Protein AF-N1W8K6-F1 (afdb_monomer_lite)

Radius of gyration: 18.65 Å; chains: 1; bounding box: 45×37×66 Å

pLDDT: mean 76.37, std 18.05, range [26.34, 94.19]

Secondary structure (DSSP, 8-state):
-----EEEEEEETTEEEEEEEEEEEEEEEEETTEEEEEEEEEEEEEEE--TT-----GGGSPTT-SS---S-HHHHHHHHHHHHHHTT-S-EEE--SSHHHHHHHHTT-EESSHHHHHHHHHHHHH-SS-------EEE----------------

Foldseek 3Di:
DDDDWDWDFDADPNDTAWIWTWDKDWDFDADPNDTDTFIAIETPDIAGFDPPPPDDDPVPDAPPDPHDGPPCLVVVVVVQVVCCVVVVGQWHKYWDQFLVVVVSCVVQWAFPDPVLVVVNVVCVVVDPGDDGDTGITIRGPPPPPPPVPPPPDDD

Sequence (155 aa):
MGQDFQRLALISDKEILLHLRLSIQEYRLEINDYFFKEKYLVVNWLQTRHPKSLSMDKCRLYPGQDVPGLGIFHQISDFIGFLILSLRLNGAVIRPEYFHDAVLFSKKFHFLTPEAQALFIALRRDFKNDLFAKFQLIFIPVKFKIIKTPRMEGR

Structure (mmCIF, N/CA/C/O backbone):
data_AF-N1W8K6-F1
#
_entry.id   AF-N1W8K6-F1
#
loop_
_atom_site.group_PDB
_atom_site.id
_atom_site.type_symbol
_atom_site.label_atom_id
_atom_site.label_alt_id
_atom_site.label_comp_id
_atom_site.label_asym_id
_atom_site.label_entity_id
_atom_site.label_seq_id
_atom_site.pdbx_PDB_ins_code
_atom_site.Cartn_x
_atom_site.Cartn_y
_atom_site.Cartn_z
_atom_site.occupancy
_atom_site.B_iso_or_equiv
_atom_site.auth_seq_id
_atom_site.auth_comp_id
_atom_site.auth_asym_id
_atom_site.auth_atom_id
_atom_site.pdbx_PDB_model_num
ATOM 1 N N . MET A 1 1 ? -17.688 15.314 -3.055 1.00 34.00 1 MET A N 1
ATOM 2 C CA . MET A 1 1 ? -16.694 15.671 -2.020 1.00 34.00 1 MET A CA 1
ATOM 3 C C . MET A 1 1 ? -15.439 14.862 -2.288 1.00 34.00 1 MET A C 1
ATOM 5 O O . MET A 1 1 ? -15.497 13.643 -2.188 1.00 34.00 1 MET A O 1
ATOM 9 N N . GLY A 1 2 ? -14.360 15.496 -2.753 1.00 47.06 2 GLY A N 1
ATOM 10 C CA . GLY A 1 2 ? -13.100 14.788 -2.994 1.00 47.06 2 GLY A CA 1
ATOM 11 C C . GLY A 1 2 ? -12.574 14.240 -1.672 1.00 47.06 2 GLY A C 1
ATOM 12 O O . GLY A 1 2 ? -12.505 14.986 -0.702 1.00 47.06 2 GLY A O 1
ATOM 13 N N . GLN A 1 3 ? -12.277 12.940 -1.602 1.00 57.31 3 GLN A N 1
ATOM 14 C CA . GLN A 1 3 ? -11.581 12.399 -0.435 1.00 57.31 3 GLN A CA 1
ATOM 15 C C . GLN A 1 3 ? -10.225 13.094 -0.333 1.00 57.31 3 GLN A C 1
ATOM 17 O O . GLN A 1 3 ? -9.470 13.100 -1.305 1.00 57.31 3 GLN A O 1
ATOM 22 N N . ASP A 1 4 ? -9.940 13.682 0.823 1.00 79.00 4 ASP A N 1
ATOM 23 C CA . ASP A 1 4 ? -8.653 14.308 1.092 1.00 79.00 4 ASP A CA 1
ATOM 24 C C . ASP A 1 4 ? -7.628 13.194 1.339 1.00 79.00 4 ASP A C 1
ATOM 26 O O . ASP A 1 4 ? -7.736 12.413 2.290 1.00 79.00 4 ASP A O 1
ATOM 30 N N . PHE A 1 5 ? -6.673 13.047 0.426 1.00 83.56 5 PHE A N 1
ATOM 31 C CA . PHE A 1 5 ? -5.596 12.072 0.547 1.00 83.56 5 PHE A CA 1
ATOM 32 C C . PHE A 1 5 ? -4.260 12.734 0.244 1.00 83.56 5 PHE A C 1
ATOM 34 O O . PHE A 1 5 ? -4.114 13.489 -0.719 1.00 83.56 5 PHE A O 1
ATOM 41 N N . GLN A 1 6 ? -3.258 12.393 1.046 1.00 90.88 6 GLN A N 1
ATOM 42 C CA . GLN A 1 6 ? -1.884 12.770 0.775 1.00 90.88 6 GLN A CA 1
ATOM 43 C C . GLN A 1 6 ? -1.332 11.902 -0.353 1.00 90.88 6 GLN A C 1
ATOM 45 O O . GLN A 1 6 ? -1.478 10.675 -0.353 1.00 90.88 6 GLN A O 1
ATOM 50 N N . ARG A 1 7 ? -0.705 12.558 -1.330 1.00 92.62 7 ARG A N 1
ATOM 51 C CA . ARG A 1 7 ? -0.048 11.914 -2.468 1.00 92.62 7 ARG A CA 1
ATOM 52 C C . ARG A 1 7 ? 1.455 11.942 -2.242 1.00 92.62 7 ARG A C 1
ATOM 54 O O . ARG A 1 7 ? 2.031 13.014 -2.096 1.00 92.62 7 ARG A O 1
ATOM 61 N N . LEU A 1 8 ? 2.076 10.770 -2.260 1.00 91.88 8 LEU A N 1
ATOM 62 C CA . LEU A 1 8 ? 3.524 10.617 -2.299 1.00 91.88 8 LEU A CA 1
ATOM 63 C C . LEU A 1 8 ? 3.888 10.031 -3.663 1.00 91.88 8 LEU A C 1
ATOM 65 O O . LEU A 1 8 ? 3.415 8.950 -4.021 1.00 91.88 8 LEU A O 1
ATOM 69 N N . ALA A 1 9 ? 4.715 10.745 -4.420 1.00 93.56 9 ALA A N 1
ATOM 70 C CA . ALA A 1 9 ? 5.229 10.273 -5.695 1.00 93.56 9 ALA A CA 1
ATOM 71 C C . ALA A 1 9 ? 6.756 10.350 -5.706 1.00 93.56 9 ALA A C 1
ATOM 73 O O . ALA A 1 9 ? 7.324 11.389 -5.375 1.00 93.56 9 ALA A O 1
ATOM 74 N N . LEU A 1 10 ? 7.412 9.259 -6.100 1.00 94.00 10 LEU A N 1
ATOM 75 C CA . LEU A 1 10 ? 8.832 9.271 -6.450 1.00 94.00 10 LEU A CA 1
ATOM 76 C C . LEU A 1 10 ? 8.936 9.309 -7.966 1.00 94.00 10 LEU A C 1
ATOM 78 O O . LEU A 1 10 ? 8.388 8.437 -8.642 1.00 94.00 10 LEU A O 1
ATOM 82 N N . ILE A 1 11 ? 9.620 10.325 -8.482 1.00 94.19 11 ILE A N 1
ATOM 83 C CA . ILE A 1 11 ? 9.746 10.594 -9.913 1.00 94.19 11 ILE A CA 1
ATOM 84 C C . ILE A 1 11 ? 11.231 10.563 -10.275 1.00 94.19 11 ILE A C 1
ATOM 86 O O . ILE A 1 11 ? 12.055 11.139 -9.569 1.00 94.19 11 ILE A O 1
ATOM 90 N N . SER A 1 12 ? 11.569 9.897 -11.374 1.00 92.00 12 SER A N 1
ATOM 91 C CA . SER A 1 12 ? 12.919 9.853 -11.941 1.00 92.00 12 SER A CA 1
ATOM 92 C C . SER A 1 12 ? 12.810 9.941 -13.456 1.00 92.00 12 SER A C 1
ATOM 94 O O . SER A 1 12 ? 11.976 9.262 -14.043 1.00 92.00 12 SER A O 1
ATOM 96 N N . ASP A 1 13 ? 13.606 10.804 -14.090 1.00 90.06 13 ASP A N 1
ATOM 97 C CA . ASP A 1 13 ? 13.605 11.005 -15.548 1.00 90.06 13 ASP A CA 1
ATOM 98 C C . ASP A 1 13 ? 12.209 11.255 -16.150 1.00 90.06 13 ASP A C 1
ATOM 100 O O . ASP A 1 13 ? 11.887 10.768 -17.227 1.00 90.06 13 ASP A O 1
ATOM 104 N N . LYS A 1 14 ? 11.374 12.034 -15.443 1.00 89.38 14 LYS A N 1
ATOM 105 C CA . LYS A 1 14 ? 9.960 12.330 -15.775 1.00 89.38 14 LYS A CA 1
ATOM 106 C C . LYS A 1 14 ? 9.002 11.135 -15.699 1.00 89.38 14 LYS A C 1
ATOM 108 O O . LYS A 1 14 ? 7.814 11.303 -15.953 1.00 89.38 14 LYS A O 1
ATOM 113 N N . GLU A 1 15 ? 9.479 9.976 -15.270 1.00 91.25 15 GLU A N 1
ATOM 114 C CA . GLU A 1 15 ? 8.660 8.800 -15.018 1.00 91.25 15 GLU A CA 1
ATOM 115 C C . GLU A 1 15 ? 8.327 8.664 -13.533 1.00 91.25 15 GLU A C 1
ATOM 117 O O . GLU A 1 15 ? 9.157 8.906 -12.653 1.00 91.25 15 GLU A O 1
ATOM 122 N N . ILE A 1 16 ? 7.106 8.224 -13.238 1.00 92.62 16 ILE A N 1
ATOM 123 C CA . ILE A 1 16 ? 6.703 7.890 -11.871 1.00 92.62 16 ILE A CA 1
ATOM 124 C C . ILE A 1 16 ? 7.219 6.488 -11.554 1.00 92.62 16 ILE A C 1
ATOM 126 O O . ILE A 1 16 ? 6.896 5.539 -12.262 1.00 92.62 16 ILE A O 1
ATOM 130 N N . LEU A 1 17 ? 7.980 6.354 -10.469 1.00 93.75 17 LEU A N 1
ATOM 131 C CA . LEU A 1 17 ? 8.521 5.089 -9.965 1.00 93.75 17 LEU A CA 1
ATOM 132 C C . LEU A 1 17 ? 7.671 4.502 -8.833 1.00 93.75 17 LEU A C 1
ATOM 134 O O . LEU A 1 17 ? 7.457 3.293 -8.759 1.00 93.75 17 LEU A O 1
ATOM 138 N N . LEU A 1 18 ? 7.166 5.365 -7.954 1.00 93.62 18 LEU A N 1
ATOM 139 C CA . LEU A 1 18 ? 6.264 5.016 -6.859 1.00 93.62 18 LEU A CA 1
ATOM 140 C C . LEU A 1 18 ? 5.150 6.051 -6.818 1.00 93.62 18 LEU A C 1
ATOM 142 O O . LEU A 1 18 ? 5.431 7.246 -6.814 1.00 93.62 18 LEU A O 1
ATOM 146 N N . HIS A 1 19 ? 3.908 5.594 -6.732 1.00 93.31 19 HIS A N 1
ATOM 147 C CA . HIS A 1 19 ? 2.749 6.433 -6.472 1.00 93.31 19 HIS A CA 1
ATOM 148 C C . HIS A 1 19 ? 1.954 5.830 -5.323 1.00 93.31 19 HIS A C 1
ATOM 150 O O . HIS A 1 19 ? 1.444 4.713 -5.418 1.00 93.31 19 HIS A O 1
ATOM 156 N N . LEU A 1 20 ? 1.843 6.584 -4.238 1.00 92.38 20 LEU A N 1
ATOM 157 C CA . LEU A 1 20 ? 1.125 6.189 -3.042 1.00 92.38 20 LEU A CA 1
ATOM 158 C C . LEU A 1 20 ? 0.092 7.263 -2.696 1.00 92.38 20 LEU A C 1
ATOM 160 O O . LEU A 1 20 ? 0.404 8.454 -2.666 1.00 92.38 20 LEU A O 1
ATOM 164 N N . ARG A 1 21 ? -1.145 6.839 -2.426 1.00 93.19 21 ARG A N 1
ATOM 165 C CA . ARG A 1 21 ? -2.207 7.712 -1.911 1.00 93.19 21 ARG A CA 1
ATOM 166 C C . ARG A 1 21 ? -2.643 7.219 -0.547 1.00 93.19 21 ARG A C 1
ATOM 168 O O . ARG A 1 21 ? -3.185 6.119 -0.430 1.00 93.19 21 ARG A O 1
ATOM 175 N N . LEU A 1 22 ? -2.428 8.047 0.466 1.00 92.81 22 LEU A N 1
ATOM 176 C CA . LEU A 1 22 ? -2.711 7.731 1.860 1.00 92.81 22 LEU A CA 1
ATOM 177 C C . LEU A 1 22 ? -3.744 8.696 2.429 1.00 92.81 22 LEU A C 1
ATOM 179 O O . LEU A 1 22 ? -3.722 9.887 2.142 1.00 92.81 22 LEU A O 1
ATOM 183 N N . SER A 1 23 ? -4.619 8.197 3.287 1.00 93.12 23 SER A N 1
ATOM 184 C CA . SER A 1 23 ? -5.486 9.037 4.117 1.00 93.12 23 SER A CA 1
ATOM 185 C C . SER A 1 23 ? -5.617 8.417 5.495 1.00 93.12 23 SER A C 1
ATOM 187 O O . SER A 1 23 ? -5.580 7.197 5.606 1.00 93.12 23 SER A O 1
ATOM 189 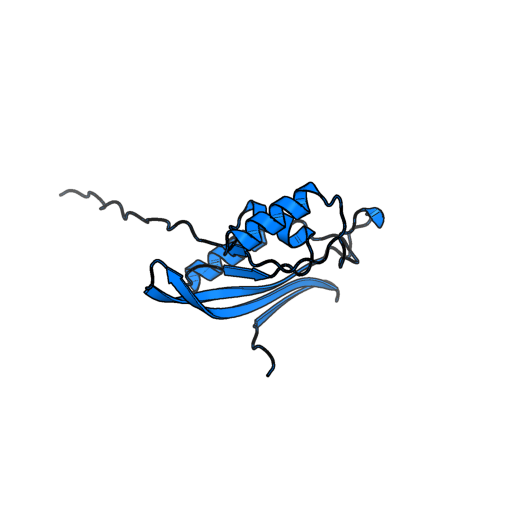N N . ILE A 1 24 ? -5.837 9.214 6.532 1.00 93.06 24 ILE A N 1
ATOM 190 C CA . ILE A 1 24 ? -6.238 8.686 7.840 1.00 93.06 24 ILE A CA 1
ATOM 191 C C . ILE A 1 24 ? -7.764 8.710 7.889 1.00 93.06 24 ILE A C 1
ATOM 193 O O . ILE A 1 24 ? -8.367 9.743 7.607 1.00 93.06 24 ILE A O 1
ATOM 197 N N . GLN A 1 25 ? -8.389 7.580 8.215 1.00 89.75 25 GLN A N 1
ATOM 198 C CA . GLN A 1 25 ? -9.846 7.485 8.354 1.00 89.75 25 GLN A CA 1
ATOM 199 C C . GLN A 1 25 ? -10.201 6.858 9.701 1.00 89.75 25 GLN A C 1
ATOM 201 O O . GLN A 1 25 ? -9.494 5.978 10.192 1.00 89.75 25 GLN A O 1
ATOM 206 N N . GLU A 1 26 ? -11.294 7.329 10.296 1.00 88.69 26 GLU A N 1
ATOM 207 C CA . GLU A 1 26 ? -11.883 6.729 11.492 1.00 88.69 26 GLU A CA 1
ATOM 208 C C . GLU A 1 26 ? -12.862 5.632 11.069 1.00 88.69 26 GLU A C 1
ATOM 210 O O . GLU A 1 26 ? -13.741 5.862 10.237 1.00 88.69 26 GLU A O 1
ATOM 215 N N . TYR A 1 27 ? -12.708 4.447 11.648 1.00 83.00 27 TYR A N 1
ATOM 216 C CA . TYR A 1 27 ? -13.620 3.326 11.478 1.00 83.00 27 TYR A CA 1
ATOM 217 C C . TYR A 1 27 ? -14.355 3.078 12.785 1.00 83.00 27 TYR A C 1
ATOM 219 O O . TYR A 1 27 ? -13.768 3.144 13.866 1.00 83.00 27 TYR A O 1
ATOM 227 N N . ARG A 1 28 ? -15.648 2.779 12.669 1.00 81.69 28 ARG A N 1
ATOM 228 C CA . ARG A 1 28 ? -16.441 2.245 13.772 1.00 81.69 28 ARG A CA 1
ATOM 229 C C . ARG A 1 28 ? -16.416 0.733 13.657 1.00 81.69 28 ARG A C 1
ATOM 231 O O . ARG A 1 28 ? -16.920 0.196 12.675 1.00 81.69 28 ARG A O 1
ATOM 238 N N . LEU A 1 29 ? -15.782 0.085 14.621 1.00 76.00 29 LEU A N 1
ATOM 239 C CA . LEU A 1 29 ? -15.719 -1.364 14.718 1.00 76.00 29 LEU A CA 1
ATOM 240 C C . LEU A 1 29 ? -16.686 -1.827 15.793 1.00 76.00 29 LEU A C 1
ATOM 242 O O . LEU A 1 29 ? -16.732 -1.239 16.872 1.00 76.00 29 LEU A O 1
ATOM 246 N N . GLU A 1 30 ? -17.435 -2.873 15.482 1.00 73.62 30 GLU A N 1
ATOM 247 C CA . GLU A 1 30 ? -18.357 -3.521 16.402 1.00 73.62 30 GLU A CA 1
ATOM 248 C C . GLU A 1 30 ? -17.761 -4.858 16.837 1.00 73.62 30 GLU A C 1
ATOM 250 O O . GLU A 1 30 ? -17.422 -5.698 16.001 1.00 73.62 30 GLU A O 1
ATOM 255 N N . ILE A 1 31 ? -17.566 -5.031 18.143 1.00 70.94 31 ILE A N 1
ATOM 256 C CA . ILE A 1 31 ? -17.057 -6.269 18.740 1.00 70.94 31 ILE A CA 1
ATOM 257 C C . ILE A 1 31 ? -17.896 -6.555 19.985 1.00 70.94 31 ILE A C 1
ATOM 259 O O . ILE A 1 31 ? -17.850 -5.773 20.933 1.00 70.94 31 ILE A O 1
ATOM 263 N N . ASN A 1 32 ? -18.618 -7.681 20.005 1.00 76.25 32 ASN A N 1
ATOM 264 C CA . ASN A 1 32 ? -19.477 -8.104 21.124 1.00 76.25 32 ASN A CA 1
ATOM 265 C C . ASN A 1 32 ? -20.453 -7.000 21.587 1.00 76.25 32 ASN A C 1
ATOM 267 O O . ASN A 1 32 ? -20.482 -6.674 22.770 1.00 76.25 32 ASN A O 1
ATOM 271 N N . ASP A 1 33 ? -21.176 -6.375 20.651 1.00 79.56 33 ASP A N 1
ATOM 272 C CA . ASP A 1 33 ? -22.113 -5.260 20.892 1.00 79.56 33 ASP A CA 1
ATOM 273 C C . ASP A 1 33 ? -21.471 -3.942 21.394 1.00 79.56 33 ASP A C 1
ATOM 275 O O . ASP A 1 33 ? -22.168 -2.971 21.697 1.00 79.56 33 ASP A O 1
ATOM 279 N N . TYR A 1 34 ? 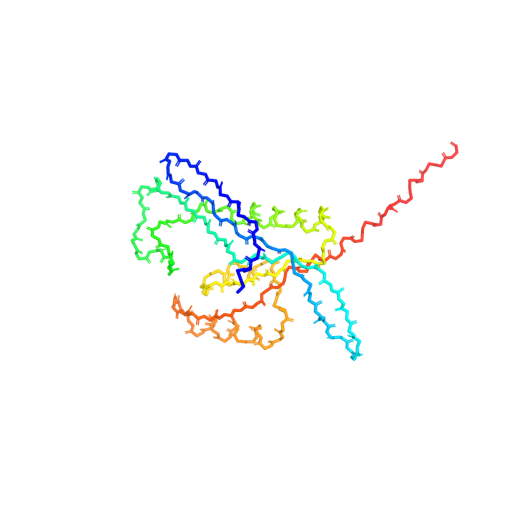-20.134 -3.858 21.444 1.00 70.62 34 TYR A N 1
ATOM 280 C CA . TYR A 1 34 ? -19.400 -2.626 21.748 1.00 70.62 34 TYR A CA 1
ATOM 281 C C . TYR A 1 34 ? -18.886 -1.942 20.480 1.00 70.62 34 TYR A C 1
ATOM 283 O O . TYR A 1 34 ? -18.269 -2.574 19.621 1.00 70.62 34 TYR A O 1
ATOM 291 N N . PHE A 1 35 ? -19.057 -0.618 20.415 1.00 74.75 35 PHE A N 1
ATOM 292 C CA . PHE A 1 35 ? -18.550 0.215 19.326 1.00 74.75 35 PHE A CA 1
ATOM 293 C C . PHE A 1 35 ? -17.249 0.919 19.706 1.00 74.75 35 PHE A C 1
ATOM 295 O O . PHE A 1 35 ? -17.211 1.737 20.626 1.00 74.75 35 PHE A O 1
ATOM 302 N N . PHE A 1 36 ? -16.202 0.675 18.923 1.00 77.69 36 PHE A N 1
ATOM 303 C CA . PHE A 1 36 ? -14.913 1.345 19.045 1.00 77.69 36 PHE A CA 1
ATOM 304 C C . PHE A 1 36 ? -14.684 2.249 17.842 1.00 77.69 36 PHE A C 1
ATOM 306 O O . PHE A 1 36 ? -14.880 1.843 16.696 1.00 77.69 36 PHE A O 1
ATOM 313 N N . LYS A 1 37 ? -14.270 3.489 18.102 1.00 84.19 37 LYS A N 1
ATOM 314 C CA . LYS A 1 37 ? -13.795 4.407 17.067 1.00 84.19 37 LYS A CA 1
ATOM 315 C C . LYS A 1 37 ? -12.286 4.326 17.017 1.00 84.19 37 LYS A C 1
ATOM 317 O O . LYS A 1 37 ? -11.627 4.708 17.977 1.00 84.19 37 LYS A O 1
ATOM 322 N N . GLU A 1 38 ? -11.764 3.860 15.898 1.00 84.88 38 GLU A N 1
ATOM 323 C CA . GLU A 1 38 ? -10.336 3.627 15.738 1.00 84.88 38 GLU A CA 1
ATOM 324 C C . GLU A 1 38 ? -9.835 4.272 14.451 1.00 84.88 38 GLU A C 1
ATOM 326 O O . GLU A 1 38 ? -10.521 4.279 13.424 1.00 84.88 38 GLU A O 1
ATOM 331 N N . LYS A 1 39 ? -8.632 4.848 14.497 1.00 89.69 39 LYS A N 1
ATOM 332 C CA . LYS A 1 39 ? -8.029 5.514 13.339 1.00 89.69 39 LYS A CA 1
ATOM 333 C C . LYS A 1 39 ? -7.100 4.561 12.606 1.00 89.69 39 LYS A C 1
ATOM 335 O O . LYS A 1 39 ? -6.209 3.956 13.201 1.00 89.69 39 LYS A O 1
ATOM 340 N N . TYR A 1 40 ? -7.273 4.498 11.293 1.00 89.00 40 TYR A N 1
ATOM 341 C CA . TYR A 1 40 ? -6.501 3.638 10.408 1.00 89.00 40 TYR A CA 1
ATOM 342 C C . TYR A 1 40 ? -5.830 4.441 9.302 1.00 89.00 40 TYR A C 1
ATOM 344 O O . TYR A 1 40 ? -6.401 5.395 8.765 1.00 89.00 40 TYR A O 1
ATOM 352 N N . LEU A 1 41 ? -4.631 4.004 8.919 1.00 91.56 41 LEU A N 1
ATOM 353 C CA . LEU A 1 41 ? -3.978 4.462 7.700 1.00 91.56 41 LEU A CA 1
ATOM 354 C C . LEU A 1 41 ? -4.620 3.765 6.500 1.00 91.56 41 LEU A C 1
ATOM 356 O O . LEU A 1 41 ? -4.441 2.572 6.294 1.00 91.56 41 LEU A O 1
ATOM 360 N N . VAL A 1 42 ? -5.364 4.488 5.681 1.00 89.50 42 VAL A N 1
ATOM 361 C CA . VAL A 1 42 ? -5.975 3.934 4.474 1.00 89.50 42 VAL A CA 1
ATOM 362 C C . VAL A 1 42 ? -5.035 4.120 3.292 1.00 89.50 42 VAL A C 1
ATOM 364 O O . VAL A 1 42 ? -4.748 5.249 2.888 1.00 89.50 42 VAL A O 1
ATOM 367 N N . VAL A 1 43 ? -4.585 3.004 2.723 1.00 89.31 43 VAL A N 1
ATOM 368 C CA . VAL A 1 43 ? -3.861 2.956 1.452 1.00 89.31 43 VAL A CA 1
ATOM 369 C C . VAL A 1 43 ? -4.900 2.911 0.338 1.00 89.31 43 VAL A C 1
ATOM 371 O O . VAL A 1 43 ? -5.479 1.866 0.042 1.00 89.31 43 VAL A O 1
ATOM 374 N N . ASN A 1 44 ? -5.168 4.076 -0.248 1.00 87.62 44 ASN A N 1
ATOM 375 C CA . ASN A 1 44 ? -6.142 4.232 -1.330 1.00 87.62 44 ASN A CA 1
ATOM 376 C C . ASN A 1 44 ? -5.555 3.868 -2.695 1.00 87.62 44 ASN A C 1
ATOM 378 O O . ASN A 1 44 ? -6.298 3.593 -3.631 1.00 87.62 44 ASN A O 1
ATOM 382 N N . TRP A 1 45 ? -4.231 3.937 -2.824 1.00 88.69 45 TRP A N 1
ATOM 383 C CA . TRP A 1 45 ? -3.507 3.574 -4.034 1.00 88.69 45 TRP A CA 1
ATOM 384 C C . TRP A 1 45 ? -2.067 3.241 -3.691 1.00 88.69 45 TRP A C 1
ATOM 386 O O . TRP A 1 45 ? -1.433 4.001 -2.956 1.00 88.69 45 TRP A O 1
ATOM 396 N N . LEU A 1 46 ? -1.552 2.159 -4.262 1.00 89.44 46 LEU A N 1
ATOM 397 C CA . LEU A 1 46 ? -0.135 1.832 -4.274 1.00 89.44 46 LEU A CA 1
ATOM 398 C C . LEU A 1 46 ? 0.219 1.328 -5.667 1.00 89.44 46 LEU A C 1
ATOM 400 O O . LEU A 1 46 ? -0.313 0.319 -6.109 1.00 89.44 46 LEU A O 1
ATOM 404 N N . GLN A 1 47 ? 1.162 1.990 -6.322 1.00 90.38 47 GLN A N 1
ATOM 405 C CA . GLN A 1 47 ? 1.705 1.538 -7.593 1.00 90.38 47 GLN A CA 1
ATOM 406 C C . GLN A 1 47 ? 3.216 1.713 -7.583 1.00 90.38 47 GLN A C 1
ATOM 408 O O . GLN A 1 47 ? 3.723 2.773 -7.217 1.00 90.38 47 GLN A O 1
ATOM 413 N N . THR A 1 48 ? 3.929 0.678 -8.016 1.00 92.19 48 THR A N 1
ATOM 414 C CA . THR A 1 48 ? 5.361 0.761 -8.311 1.00 92.19 48 THR A CA 1
ATOM 415 C C . THR A 1 48 ? 5.568 0.471 -9.783 1.00 92.19 48 THR A C 1
ATOM 417 O O . THR A 1 48 ? 4.860 -0.361 -10.348 1.00 92.19 48 THR A O 1
ATOM 420 N N . ARG A 1 49 ? 6.512 1.171 -10.401 1.00 91.81 49 ARG A N 1
ATOM 421 C CA . ARG A 1 49 ? 6.787 1.106 -11.834 1.00 91.81 49 ARG A CA 1
ATOM 422 C C . ARG A 1 49 ? 8.291 1.068 -12.043 1.00 91.81 49 ARG A C 1
ATOM 424 O O . ARG A 1 49 ? 9.019 1.856 -11.442 1.00 91.81 49 ARG A O 1
ATOM 431 N N . HIS A 1 50 ? 8.750 0.189 -12.924 1.00 91.25 50 HIS A N 1
ATOM 432 C CA . HIS A 1 50 ? 10.137 0.090 -13.357 1.00 91.25 50 HIS A CA 1
ATOM 433 C C . HIS A 1 50 ? 10.244 0.329 -14.876 1.00 91.25 50 HIS A C 1
ATOM 435 O O . HIS A 1 50 ? 10.398 -0.621 -15.644 1.00 91.25 50 HIS A O 1
ATOM 441 N N . PRO A 1 51 ? 10.180 1.598 -15.332 1.00 87.75 51 PRO A N 1
ATOM 442 C CA . PRO A 1 51 ? 10.076 1.938 -16.757 1.00 87.75 51 PRO A CA 1
ATOM 443 C C . PRO A 1 51 ? 11.286 1.516 -17.594 1.00 87.75 51 PRO A C 1
ATOM 445 O O . PRO A 1 51 ? 11.159 1.248 -18.780 1.00 87.75 51 PRO A O 1
ATOM 448 N N . LYS A 1 52 ? 12.471 1.447 -16.974 1.00 84.88 52 LYS A N 1
ATOM 449 C CA . LYS A 1 52 ? 13.729 1.071 -17.637 1.00 84.88 52 LYS A CA 1
ATOM 450 C C . LYS A 1 52 ? 13.955 -0.442 -17.715 1.00 84.88 52 LYS A C 1
ATOM 452 O O . LYS A 1 52 ? 15.019 -0.867 -18.156 1.00 84.88 52 LYS A O 1
ATOM 457 N N . SER A 1 53 ? 13.012 -1.262 -17.249 1.00 81.00 53 SER A N 1
ATOM 458 C CA . SER A 1 53 ? 13.153 -2.715 -17.326 1.00 81.00 53 SER A CA 1
ATOM 459 C C . SER A 1 53 ? 13.158 -3.155 -18.794 1.00 81.00 53 SER A C 1
ATOM 461 O O . SER A 1 53 ? 12.160 -3.018 -19.494 1.00 81.00 53 SER A O 1
ATOM 463 N N . LEU A 1 54 ? 14.303 -3.652 -19.269 1.00 64.12 54 LEU A N 1
ATOM 464 C CA . LEU A 1 54 ? 14.578 -3.884 -20.695 1.00 64.12 54 LEU A CA 1
ATOM 465 C C . LEU A 1 54 ? 13.901 -5.120 -21.299 1.00 64.12 54 LEU A C 1
ATOM 467 O O . LEU A 1 54 ? 14.039 -5.369 -22.492 1.00 64.12 54 LEU A O 1
ATOM 471 N N . SER A 1 55 ? 13.207 -5.932 -20.513 1.00 58.78 55 SER A N 1
ATOM 472 C CA . SER A 1 55 ? 12.668 -7.191 -21.014 1.00 58.78 55 SER A CA 1
ATOM 473 C C . SER A 1 55 ? 11.660 -7.747 -20.028 1.00 58.78 55 SER A C 1
ATOM 475 O O . SER A 1 55 ? 12.007 -8.409 -19.050 1.00 58.78 55 SER A O 1
ATOM 477 N N . MET A 1 56 ? 10.386 -7.487 -20.290 1.00 58.97 56 MET A N 1
ATOM 478 C CA . MET A 1 56 ? 9.356 -8.391 -19.822 1.00 58.97 56 MET A CA 1
ATOM 479 C C . MET A 1 56 ? 8.378 -8.628 -20.956 1.00 58.97 56 MET A C 1
ATOM 481 O O . MET A 1 56 ? 7.865 -7.694 -21.568 1.00 58.97 56 MET A O 1
ATOM 485 N N . ASP A 1 57 ? 8.161 -9.906 -21.239 1.00 65.12 57 ASP A N 1
ATOM 486 C CA . ASP A 1 57 ? 7.088 -10.361 -22.103 1.00 65.12 57 ASP A CA 1
ATOM 487 C C . ASP A 1 57 ? 5.781 -9.739 -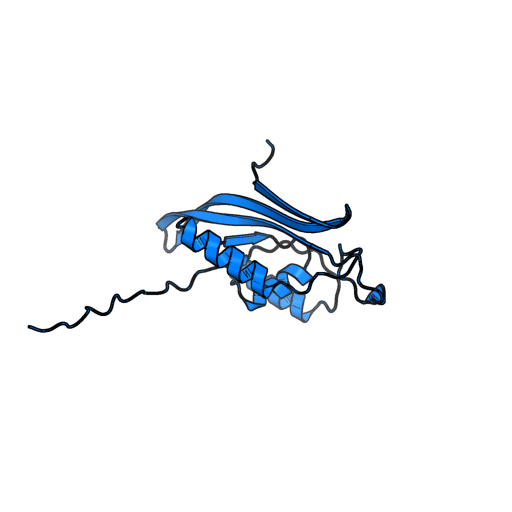21.594 1.00 65.12 57 ASP A C 1
ATOM 489 O O . ASP A 1 57 ? 5.486 -9.851 -20.398 1.00 65.12 57 ASP A O 1
ATOM 493 N N . LYS A 1 58 ? 5.006 -9.060 -22.451 1.00 64.56 58 LYS A N 1
ATOM 494 C CA . LYS A 1 58 ? 3.768 -8.369 -22.026 1.00 64.56 58 LYS A CA 1
ATOM 495 C C . LYS A 1 58 ? 2.807 -9.316 -21.298 1.00 64.56 58 LYS A C 1
ATOM 497 O O . LYS A 1 58 ? 2.085 -8.889 -20.405 1.00 64.56 58 LYS A O 1
ATOM 502 N N . CYS A 1 59 ? 2.879 -10.609 -21.610 1.00 63.28 59 CYS A N 1
ATOM 503 C CA . CYS A 1 59 ? 2.152 -11.694 -20.954 1.00 63.28 59 CYS A CA 1
ATOM 504 C C . CYS A 1 59 ? 2.469 -11.882 -19.454 1.00 63.28 59 CYS A C 1
ATOM 506 O O . CYS A 1 59 ? 1.788 -12.659 -18.792 1.00 63.28 59 CYS A O 1
ATOM 508 N N . ARG A 1 60 ? 3.503 -11.226 -18.908 1.00 73.38 60 ARG A N 1
ATOM 509 C CA . ARG A 1 60 ? 3.876 -11.284 -17.481 1.00 73.38 60 ARG A CA 1
ATOM 510 C C . ARG A 1 60 ? 3.421 -10.067 -16.671 1.00 73.38 60 ARG A C 1
ATOM 512 O O . ARG A 1 60 ? 3.677 -10.028 -15.469 1.00 73.38 60 ARG A O 1
ATOM 519 N N . LEU A 1 61 ? 2.809 -9.069 -17.308 1.00 79.88 61 LEU A N 1
ATOM 520 C CA . LEU A 1 61 ? 2.257 -7.909 -16.612 1.00 79.88 61 LEU A CA 1
ATOM 521 C C . LEU A 1 61 ? 0.921 -8.280 -15.977 1.00 79.88 61 LEU A C 1
ATOM 523 O O . LEU A 1 61 ? 0.086 -8.930 -16.605 1.00 79.88 61 LEU A O 1
ATOM 527 N N . TYR A 1 62 ? 0.716 -7.859 -14.732 1.00 80.25 62 TYR A N 1
ATOM 528 C CA . TYR A 1 62 ? -0.593 -7.995 -14.111 1.00 80.25 62 TYR A CA 1
ATOM 529 C C . TYR A 1 62 ? -1.571 -6.957 -14.684 1.00 80.25 62 TYR A C 1
ATOM 531 O O . TYR A 1 62 ? -1.137 -5.899 -15.153 1.00 80.25 62 TYR A O 1
ATOM 539 N N . PRO A 1 63 ? -2.891 -7.212 -14.624 1.00 78.12 63 PRO A N 1
ATOM 540 C CA . PRO A 1 63 ? -3.894 -6.225 -15.014 1.00 78.12 63 PRO A CA 1
ATOM 541 C C . PRO A 1 63 ? -3.627 -4.857 -14.370 1.00 78.12 63 PRO A C 1
ATOM 543 O O . PRO A 1 63 ? -3.340 -4.781 -13.179 1.00 78.12 63 PRO A O 1
ATOM 546 N N . GLY A 1 64 ? -3.683 -3.782 -15.160 1.00 79.06 64 GLY A N 1
ATOM 547 C CA . GLY A 1 64 ? -3.378 -2.420 -14.697 1.00 79.06 64 GLY A CA 1
ATOM 548 C C . GLY A 1 64 ? -1.895 -2.023 -14.731 1.00 79.06 64 GLY A C 1
ATOM 549 O O . GLY A 1 64 ? -1.575 -0.868 -14.446 1.00 79.06 64 GLY A O 1
ATOM 550 N N . GLN A 1 65 ? -0.989 -2.933 -15.105 1.00 84.81 65 GLN A N 1
ATOM 551 C CA . GLN A 1 65 ? 0.427 -2.633 -15.318 1.00 84.81 65 GLN A CA 1
ATOM 552 C C . GLN A 1 65 ? 0.741 -2.459 -16.808 1.00 84.81 65 GLN A C 1
ATOM 554 O O . GLN A 1 65 ? 0.495 -3.341 -17.624 1.00 84.81 65 GLN A O 1
ATOM 559 N N . ASP A 1 66 ? 1.339 -1.327 -17.156 1.00 86.44 66 ASP A N 1
ATOM 560 C CA . ASP A 1 66 ? 1.977 -1.052 -18.449 1.00 86.44 66 ASP A CA 1
ATOM 561 C C . ASP A 1 66 ? 3.482 -1.376 -18.432 1.00 86.44 66 ASP A C 1
ATOM 563 O O . ASP A 1 66 ? 4.071 -1.671 -19.470 1.00 86.44 66 ASP A O 1
ATOM 567 N N . VAL A 1 67 ? 4.092 -1.355 -17.243 1.00 88.94 67 VAL A N 1
ATOM 568 C CA . VAL A 1 67 ? 5.485 -1.730 -16.969 1.00 88.94 67 VAL A CA 1
ATOM 569 C C . VAL A 1 67 ? 5.562 -2.582 -15.697 1.00 88.94 67 VAL A C 1
ATOM 571 O O . VAL A 1 67 ? 4.691 -2.464 -14.829 1.00 88.94 67 VAL A O 1
ATOM 574 N N . PRO A 1 68 ? 6.593 -3.431 -15.535 1.00 89.06 68 PRO A N 1
ATOM 575 C CA . PRO A 1 68 ? 6.770 -4.201 -14.309 1.00 89.06 68 PRO A CA 1
ATOM 576 C C . PRO A 1 68 ? 6.905 -3.309 -13.072 1.00 89.06 68 PRO A C 1
ATOM 578 O O . PRO A 1 68 ? 7.384 -2.176 -13.142 1.00 89.06 68 PRO A O 1
ATOM 581 N N . GLY A 1 69 ? 6.526 -3.848 -11.914 1.00 89.50 69 GLY A N 1
ATOM 582 C CA . GLY A 1 69 ? 6.773 -3.202 -10.626 1.00 89.50 69 GLY A CA 1
ATOM 583 C C . GLY A 1 69 ? 8.248 -3.242 -10.217 1.00 89.50 69 GLY A C 1
ATOM 584 O O . GLY A 1 69 ? 9.019 -4.073 -10.687 1.00 89.50 69 GLY A O 1
ATOM 585 N N . LEU A 1 70 ? 8.639 -2.380 -9.276 1.00 90.81 70 LEU A N 1
ATOM 586 C CA . LEU A 1 70 ? 10.023 -2.292 -8.775 1.00 90.81 70 LEU A CA 1
ATOM 587 C C . LEU A 1 70 ? 10.445 -3.471 -7.881 1.00 90.81 70 LEU A C 1
ATOM 589 O O . LEU A 1 70 ? 11.594 -3.539 -7.461 1.00 90.81 70 LEU A O 1
ATOM 593 N N . GLY A 1 71 ? 9.521 -4.362 -7.513 1.00 88.88 71 GLY A N 1
ATOM 594 C CA . GLY A 1 71 ? 9.805 -5.470 -6.592 1.00 88.88 71 GLY A CA 1
ATOM 595 C C . GLY A 1 71 ? 10.005 -5.053 -5.127 1.00 88.88 71 GLY A C 1
ATOM 596 O O . GLY A 1 71 ? 10.355 -5.884 -4.298 1.00 88.88 71 GLY A O 1
ATOM 597 N N . ILE A 1 72 ? 9.733 -3.793 -4.775 1.00 90.81 72 ILE A N 1
ATOM 598 C CA . ILE A 1 72 ? 10.006 -3.215 -3.445 1.00 90.81 72 ILE A CA 1
ATOM 599 C C . ILE A 1 72 ? 8.864 -3.383 -2.426 1.00 90.81 72 ILE A C 1
ATOM 601 O O . ILE A 1 72 ? 8.699 -2.577 -1.510 1.00 90.81 72 ILE A O 1
ATOM 605 N N . PHE A 1 73 ? 8.017 -4.405 -2.583 1.00 87.44 73 PHE A N 1
ATOM 606 C CA . PHE A 1 73 ? 6.836 -4.571 -1.726 1.00 87.44 73 PHE A CA 1
ATOM 607 C C . PHE A 1 73 ? 7.195 -4.684 -0.238 1.00 87.44 73 PHE A C 1
ATOM 609 O O . PHE A 1 73 ? 6.479 -4.157 0.612 1.00 87.44 73 PHE A O 1
ATOM 616 N N . HIS A 1 74 ? 8.310 -5.346 0.085 1.00 87.62 74 HIS A N 1
ATOM 617 C CA . HIS A 1 74 ? 8.749 -5.498 1.470 1.00 87.62 74 HIS A CA 1
ATOM 618 C C . HIS A 1 74 ? 9.031 -4.134 2.112 1.00 87.62 74 HIS A C 1
ATOM 620 O O . HIS A 1 74 ? 8.469 -3.836 3.160 1.00 87.62 74 HIS A O 1
ATOM 626 N N . GLN A 1 75 ? 9.792 -3.281 1.422 1.00 90.81 75 GLN A N 1
ATOM 627 C CA . GLN A 1 75 ? 10.143 -1.933 1.867 1.00 90.81 75 GLN A CA 1
ATOM 628 C C . GLN A 1 75 ? 8.900 -1.052 2.020 1.00 90.81 75 GLN A C 1
ATOM 630 O O . GLN A 1 75 ? 8.777 -0.317 2.996 1.00 90.81 75 GLN A O 1
ATOM 635 N N . ILE A 1 76 ? 7.947 -1.151 1.087 1.00 89.75 76 ILE A N 1
ATOM 636 C CA . ILE A 1 76 ? 6.680 -0.415 1.180 1.00 89.75 76 ILE A CA 1
ATOM 637 C C . ILE A 1 76 ? 5.849 -0.887 2.376 1.00 89.75 76 ILE A C 1
ATOM 639 O O . ILE A 1 76 ? 5.294 -0.063 3.101 1.00 89.75 76 ILE A O 1
ATOM 643 N N . SER A 1 77 ? 5.769 -2.197 2.609 1.00 86.00 77 SER A N 1
ATOM 644 C CA . SER A 1 77 ? 5.061 -2.749 3.764 1.00 86.00 77 SER A CA 1
ATOM 645 C C . SER A 1 77 ? 5.678 -2.282 5.082 1.00 86.00 77 SER A C 1
ATOM 647 O O . SER A 1 77 ? 4.936 -1.975 6.014 1.00 86.00 77 SER A O 1
ATOM 649 N N . ASP A 1 78 ? 7.005 -2.219 5.167 1.00 89.06 78 ASP A N 1
ATOM 650 C CA . ASP A 1 78 ? 7.700 -1.776 6.375 1.00 89.06 78 ASP A CA 1
ATOM 651 C C . ASP A 1 78 ? 7.530 -0.266 6.582 1.00 89.06 78 ASP A C 1
ATOM 653 O O . ASP A 1 78 ? 7.284 0.179 7.701 1.00 89.06 78 ASP A O 1
ATOM 657 N N . PHE A 1 79 ? 7.551 0.521 5.501 1.00 90.12 79 PHE A N 1
ATOM 658 C CA . PHE A 1 79 ? 7.236 1.950 5.533 1.00 90.12 79 PHE A CA 1
ATOM 659 C C . PHE A 1 79 ? 5.806 2.218 6.024 1.00 90.12 79 PHE A C 1
ATOM 661 O O . PHE A 1 79 ? 5.596 3.073 6.882 1.00 90.12 79 PHE A O 1
ATOM 668 N N . ILE A 1 80 ? 4.820 1.458 5.539 1.00 89.62 80 ILE A N 1
ATOM 669 C CA . ILE A 1 80 ? 3.437 1.523 6.035 1.00 89.62 80 ILE A CA 1
ATOM 670 C C . ILE A 1 80 ? 3.395 1.178 7.529 1.00 89.62 80 ILE A C 1
ATOM 672 O O . ILE A 1 80 ? 2.774 1.905 8.302 1.00 89.62 80 ILE A O 1
ATOM 676 N N . GLY A 1 81 ? 4.085 0.113 7.949 1.00 87.94 81 GLY A N 1
ATOM 677 C CA . GLY A 1 81 ? 4.210 -0.267 9.358 1.00 87.94 81 GLY A CA 1
ATOM 678 C C . GLY A 1 81 ? 4.797 0.853 10.220 1.00 87.94 81 GLY A C 1
ATOM 679 O O . GLY A 1 81 ? 4.248 1.177 11.273 1.00 87.94 81 GLY A O 1
ATOM 680 N N . PHE A 1 82 ? 5.860 1.500 9.740 1.00 91.25 82 PHE A N 1
ATOM 681 C CA . PHE A 1 82 ? 6.464 2.657 10.391 1.00 91.25 82 PHE A CA 1
ATOM 682 C C . PHE A 1 82 ? 5.465 3.810 10.534 1.00 91.25 82 PHE A C 1
ATOM 684 O O . PHE A 1 82 ? 5.287 4.313 11.639 1.00 91.25 82 PHE A O 1
ATOM 691 N N . LEU A 1 83 ? 4.742 4.175 9.469 1.00 91.75 83 LEU A N 1
ATOM 692 C CA . LEU A 1 83 ? 3.733 5.239 9.524 1.00 91.75 83 LEU A CA 1
ATOM 693 C C . LEU A 1 83 ? 2.627 4.949 10.543 1.00 91.75 83 LEU A C 1
ATOM 695 O O . LEU A 1 83 ? 2.239 5.850 11.284 1.00 91.75 83 LEU A O 1
ATOM 699 N N . ILE A 1 84 ? 2.135 3.708 10.609 1.00 90.25 84 ILE A N 1
ATOM 700 C CA . ILE A 1 84 ? 1.127 3.296 11.598 1.00 90.25 84 ILE A CA 1
ATOM 701 C C . ILE A 1 84 ? 1.640 3.564 13.018 1.00 90.25 84 ILE A C 1
ATOM 703 O O . ILE A 1 84 ? 0.932 4.171 13.823 1.00 90.25 84 ILE A O 1
ATOM 707 N N . LEU A 1 85 ? 2.878 3.157 13.316 1.00 89.88 85 LEU A N 1
ATOM 708 C CA . LEU A 1 85 ? 3.488 3.342 14.634 1.00 89.88 85 LEU A CA 1
ATOM 709 C C . LEU A 1 85 ? 3.744 4.821 14.946 1.00 89.88 85 LEU A C 1
ATOM 711 O O . LEU A 1 85 ? 3.361 5.301 16.014 1.00 89.88 85 LEU A O 1
ATOM 715 N N . SER A 1 86 ? 4.349 5.559 14.013 1.00 93.44 86 SER A N 1
ATOM 716 C CA . SER A 1 86 ? 4.686 6.977 14.181 1.00 93.44 86 SER A CA 1
ATOM 717 C C . SER A 1 86 ? 3.451 7.849 14.393 1.00 93.44 86 SER A C 1
ATOM 719 O O . SER A 1 86 ? 3.488 8.789 15.184 1.00 93.44 86 SER A O 1
ATOM 721 N N . LEU A 1 87 ? 2.347 7.521 13.721 1.00 91.69 87 LEU A N 1
ATOM 722 C CA . LEU A 1 87 ? 1.086 8.259 13.798 1.00 91.69 87 LEU A CA 1
ATOM 723 C C . LEU A 1 87 ? 0.137 7.723 14.883 1.00 91.69 87 LEU A C 1
ATOM 725 O O . LEU A 1 87 ? -0.967 8.246 15.025 1.00 91.69 87 LEU A O 1
ATOM 729 N N . ARG A 1 88 ? 0.559 6.708 15.655 1.00 90.88 88 ARG A N 1
ATOM 730 C CA . ARG A 1 88 ? -0.243 6.040 16.698 1.00 90.88 88 ARG A CA 1
ATOM 731 C C . ARG A 1 88 ? -1.602 5.551 16.179 1.00 90.88 88 ARG A C 1
ATOM 733 O O . ARG A 1 88 ? -2.628 5.752 16.822 1.00 90.88 88 ARG A O 1
ATOM 740 N N . LEU A 1 89 ? -1.599 4.941 14.998 1.00 89.25 89 LEU A N 1
ATOM 741 C CA . LEU A 1 89 ? -2.787 4.371 14.364 1.00 89.25 89 LEU A CA 1
ATOM 742 C C . LEU A 1 89 ? -2.945 2.901 14.764 1.00 89.25 89 LEU A C 1
ATOM 744 O O . LEU A 1 89 ? -1.968 2.212 15.057 1.00 89.25 89 LEU A O 1
ATOM 748 N N . ASN A 1 90 ? -4.174 2.396 14.725 1.00 86.06 90 ASN A N 1
ATOM 749 C CA . ASN A 1 90 ? -4.486 1.020 15.128 1.00 86.06 90 ASN A CA 1
ATOM 750 C C . ASN A 1 90 ? -4.163 -0.005 14.038 1.00 86.06 90 ASN A C 1
ATOM 752 O O . ASN A 1 90 ? -4.227 -1.210 14.272 1.00 86.06 90 ASN A O 1
ATOM 756 N N . GLY A 1 91 ? -3.814 0.471 12.845 1.00 86.50 91 GLY A N 1
ATOM 757 C CA . GLY A 1 91 ? -3.453 -0.354 11.710 1.00 86.50 91 GLY A CA 1
ATOM 758 C C . GLY A 1 91 ? -3.514 0.413 10.399 1.00 86.50 91 GLY A C 1
ATOM 759 O O . GLY A 1 91 ? -3.677 1.637 10.370 1.00 86.50 91 GLY A O 1
ATOM 760 N N . ALA A 1 92 ? -3.437 -0.336 9.304 1.00 87.00 92 ALA A N 1
ATOM 761 C CA . ALA A 1 92 ? -3.725 0.171 7.969 1.00 87.00 92 ALA A CA 1
ATOM 762 C C . ALA A 1 92 ? -4.869 -0.603 7.328 1.00 87.00 92 ALA A C 1
ATOM 764 O O . ALA A 1 92 ? -4.991 -1.796 7.563 1.00 87.00 92 ALA A O 1
ATOM 765 N N . VAL A 1 93 ? -5.663 0.060 6.494 1.00 87.00 93 VAL A N 1
ATOM 766 C CA . VAL A 1 93 ? -6.667 -0.561 5.627 1.00 87.00 93 VAL A CA 1
ATOM 767 C C . VAL A 1 93 ? -6.183 -0.418 4.190 1.00 87.00 93 VAL A C 1
ATOM 769 O O . VAL A 1 93 ? -5.910 0.693 3.737 1.00 87.00 93 VAL A O 1
ATOM 772 N N . ILE A 1 94 ? -6.095 -1.518 3.455 1.00 84.75 94 ILE A N 1
ATOM 773 C CA . ILE A 1 94 ? -5.749 -1.518 2.033 1.00 84.75 94 ILE A CA 1
ATOM 774 C C . ILE A 1 94 ? -6.958 -1.967 1.231 1.00 84.75 94 ILE A C 1
ATOM 776 O O . ILE A 1 94 ? -7.598 -2.975 1.544 1.00 84.75 94 ILE A O 1
ATOM 780 N N . ARG A 1 95 ? -7.251 -1.204 0.177 1.00 78.50 95 ARG A N 1
ATOM 781 C CA . ARG A 1 95 ? -8.284 -1.521 -0.807 1.00 78.50 95 ARG A CA 1
ATOM 782 C C . ARG A 1 95 ? -7.591 -1.862 -2.127 1.00 78.50 95 ARG A C 1
ATOM 784 O O . ARG A 1 95 ? -7.303 -0.937 -2.883 1.00 78.50 95 ARG A O 1
ATOM 791 N N . PRO A 1 96 ? -7.261 -3.142 -2.380 1.00 73.81 96 PRO A N 1
ATOM 792 C CA . PRO A 1 96 ? -6.715 -3.546 -3.668 1.00 73.81 96 PRO A CA 1
ATOM 793 C C . PRO A 1 96 ? -7.708 -3.212 -4.785 1.00 73.81 96 PRO A C 1
ATOM 795 O O . PRO A 1 96 ? -8.908 -3.464 -4.649 1.00 73.81 96 PRO A O 1
ATOM 798 N N . GLU A 1 97 ? -7.204 -2.634 -5.873 1.00 75.38 97 GLU A N 1
ATOM 799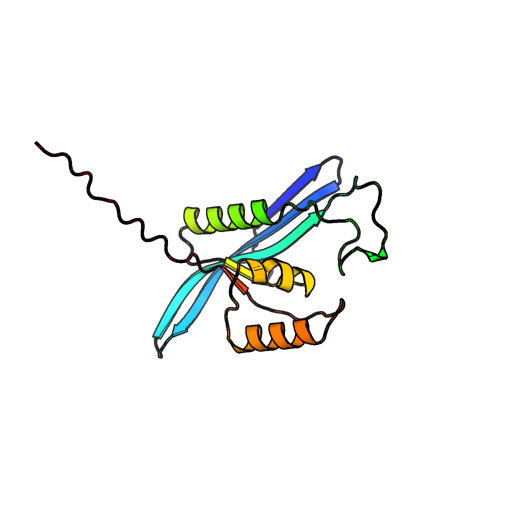 C CA . GLU A 1 97 ? -7.993 -2.410 -7.089 1.00 75.38 97 GLU A CA 1
ATOM 800 C C . GLU A 1 97 ? -8.025 -3.677 -7.949 1.00 75.38 97 GLU A C 1
ATOM 802 O O . GLU A 1 97 ? -9.061 -4.015 -8.522 1.00 75.38 97 GLU A O 1
ATOM 807 N N . TYR A 1 98 ? -6.919 -4.425 -7.955 1.00 78.25 98 TYR A N 1
ATOM 808 C CA . TYR A 1 98 ? -6.778 -5.668 -8.699 1.00 78.25 98 TYR A CA 1
ATOM 809 C C . TYR A 1 98 ? -6.561 -6.869 -7.772 1.00 78.25 98 TYR A C 1
ATOM 811 O O . TYR A 1 98 ? -6.004 -6.759 -6.677 1.00 78.25 98 TYR A O 1
ATOM 819 N N . PHE A 1 99 ? -6.948 -8.066 -8.224 1.00 77.88 99 PHE A N 1
ATOM 820 C CA . PHE A 1 99 ? -6.794 -9.287 -7.425 1.00 77.88 99 PHE A CA 1
ATOM 821 C C . PHE A 1 99 ? -5.329 -9.623 -7.094 1.00 77.88 99 PHE A C 1
ATOM 823 O O . PHE A 1 99 ? -5.038 -10.097 -5.995 1.00 77.88 99 PHE A O 1
ATOM 830 N N . HIS A 1 100 ? -4.387 -9.335 -7.998 1.00 79.56 100 HIS A N 1
ATOM 831 C CA . HIS A 1 100 ? -2.961 -9.574 -7.752 1.00 79.56 100 HIS A CA 1
ATOM 832 C C . HIS A 1 100 ? -2.422 -8.735 -6.578 1.00 79.56 100 HIS A C 1
ATOM 834 O O . HIS A 1 100 ? -1.596 -9.229 -5.806 1.00 79.56 100 HIS A O 1
ATOM 840 N N . ASP A 1 101 ? -2.950 -7.522 -6.372 1.00 81.06 101 ASP A N 1
ATOM 841 C CA . ASP A 1 101 ? -2.657 -6.716 -5.185 1.00 81.06 101 ASP A CA 1
A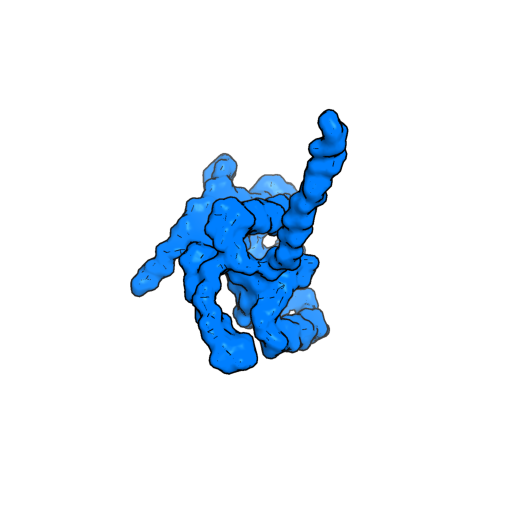TOM 842 C C . ASP A 1 101 ? -3.183 -7.412 -3.929 1.00 81.06 101 ASP A C 1
ATOM 844 O O . ASP A 1 101 ? -2.454 -7.564 -2.950 1.00 81.06 101 ASP A O 1
ATOM 848 N N . ALA A 1 102 ? -4.427 -7.904 -3.958 1.00 81.50 102 ALA A N 1
ATOM 849 C CA . ALA A 1 102 ? -5.012 -8.635 -2.833 1.00 81.50 102 ALA A CA 1
ATOM 850 C C . ALA A 1 102 ? -4.163 -9.862 -2.456 1.00 81.50 102 ALA A C 1
ATOM 852 O O . ALA A 1 102 ? -3.907 -10.100 -1.276 1.00 81.50 102 ALA A O 1
ATOM 853 N N . VAL A 1 103 ? -3.655 -10.601 -3.450 1.00 83.06 103 VAL A N 1
ATOM 854 C CA . VAL A 1 103 ? -2.734 -11.727 -3.240 1.00 83.06 103 VAL A CA 1
ATOM 855 C C . VAL A 1 103 ? -1.428 -11.258 -2.605 1.00 83.06 103 VAL A C 1
ATOM 857 O O . VAL A 1 103 ? -0.974 -11.869 -1.635 1.00 83.06 103 VAL A O 1
ATOM 860 N N . LEU A 1 104 ? -0.834 -10.173 -3.104 1.00 82.69 104 LEU A N 1
ATOM 861 C CA . LEU A 1 104 ? 0.413 -9.619 -2.578 1.00 82.69 104 LEU A CA 1
ATOM 862 C C . LEU A 1 104 ? 0.267 -9.191 -1.110 1.00 82.69 104 LEU A C 1
ATOM 864 O O . LEU A 1 104 ? 1.077 -9.587 -0.270 1.00 82.69 104 LEU A O 1
ATOM 868 N N . PHE A 1 105 ? -0.800 -8.458 -0.789 1.00 83.25 105 PHE A N 1
ATOM 869 C CA . PHE A 1 105 ? -1.089 -7.999 0.566 1.00 83.25 105 PHE A CA 1
ATOM 870 C C . PHE A 1 105 ? -1.527 -9.133 1.502 1.00 83.25 105 PHE A C 1
ATOM 872 O O . PHE A 1 105 ? -1.133 -9.135 2.663 1.00 83.25 105 PHE A O 1
ATOM 879 N N . SER A 1 106 ? -2.221 -10.171 1.030 1.00 82.38 106 SER A N 1
ATOM 880 C CA . SER A 1 106 ? -2.616 -11.307 1.887 1.00 82.38 106 SER A CA 1
ATOM 881 C C . SER A 1 106 ? -1.438 -12.036 2.556 1.00 82.38 106 SER A C 1
ATOM 883 O O . SER A 1 106 ? -1.627 -12.746 3.538 1.00 82.38 106 SER A O 1
ATOM 885 N N . LYS A 1 107 ? -0.204 -11.849 2.061 1.00 83.00 107 LYS A N 1
ATOM 886 C CA . LYS A 1 107 ? 1.012 -12.450 2.635 1.00 83.00 107 LYS A CA 1
ATOM 887 C C . LYS A 1 107 ? 1.426 -11.843 3.976 1.00 83.00 107 LYS A C 1
ATOM 889 O O . LYS A 1 107 ? 2.136 -12.493 4.734 1.00 83.00 107 LYS A O 1
ATOM 894 N N . LYS A 1 108 ? 1.055 -10.586 4.237 1.00 77.69 108 LYS A N 1
ATOM 895 C CA . LYS A 1 108 ? 1.448 -9.836 5.445 1.00 77.69 108 LYS A CA 1
ATOM 896 C C . LYS A 1 108 ? 0.249 -9.242 6.204 1.00 77.69 108 LYS A C 1
ATOM 898 O O . LYS A 1 108 ? 0.436 -8.692 7.284 1.00 77.69 108 LYS A O 1
ATOM 903 N N . PHE A 1 109 ? -0.958 -9.313 5.643 1.00 79.12 109 PHE A N 1
ATOM 904 C CA . PHE A 1 109 ? -2.141 -8.597 6.121 1.00 79.12 109 PHE A CA 1
ATOM 905 C C . PHE A 1 109 ? -3.312 -9.567 6.297 1.00 79.12 109 PHE A C 1
ATOM 907 O O . PHE A 1 109 ? -3.424 -10.555 5.571 1.00 79.12 109 PHE A O 1
ATOM 914 N N . HIS A 1 110 ? -4.197 -9.262 7.244 1.00 80.69 110 HIS A N 1
ATOM 915 C CA . HIS A 1 110 ? -5.400 -10.050 7.504 1.00 80.69 110 HIS A CA 1
ATOM 916 C C . HIS A 1 110 ? -6.602 -9.404 6.816 1.00 80.69 110 HIS A C 1
ATOM 918 O O . HIS A 1 110 ? -6.606 -8.205 6.549 1.00 80.69 110 HIS A O 1
ATOM 924 N N . PHE A 1 111 ? -7.637 -10.179 6.517 1.00 77.00 111 PHE A N 1
ATOM 925 C CA . PHE A 1 111 ? -8.900 -9.613 6.048 1.00 77.00 111 PHE A CA 1
ATOM 926 C C . PHE A 1 111 ? -9.671 -9.030 7.230 1.00 77.00 111 PHE A C 1
ATOM 928 O O . PHE A 1 111 ? -9.608 -9.569 8.332 1.00 77.00 111 PHE A O 1
ATOM 935 N N . LEU A 1 112 ? -10.386 -7.925 7.001 1.00 73.50 112 LEU A N 1
ATOM 936 C CA . LEU A 1 112 ? -11.197 -7.306 8.052 1.00 73.50 112 LEU A CA 1
ATOM 937 C C . LEU A 1 112 ? -12.372 -8.201 8.460 1.00 73.50 112 LEU A C 1
ATOM 939 O O . LEU A 1 112 ? -12.692 -8.274 9.642 1.00 73.50 112 LEU A O 1
ATOM 943 N N . THR A 1 113 ? -13.014 -8.856 7.489 1.00 73.75 113 THR A N 1
ATOM 944 C CA . THR A 1 113 ? -14.189 -9.693 7.740 1.00 73.75 113 THR A CA 1
ATOM 945 C C . THR A 1 113 ? -13.977 -11.127 7.242 1.00 73.75 113 THR A C 1
ATOM 947 O O . THR A 1 113 ? -13.277 -11.331 6.236 1.00 73.75 113 THR A O 1
ATOM 950 N N . PRO A 1 114 ? -14.580 -12.128 7.910 1.00 77.38 114 PRO A N 1
ATOM 951 C CA . PRO A 1 114 ? -14.536 -13.520 7.468 1.00 77.38 114 PRO A CA 1
ATOM 952 C C . PRO A 1 114 ? -15.084 -13.717 6.050 1.00 77.38 114 PRO A C 1
ATOM 954 O O . PRO A 1 114 ? -14.553 -14.522 5.290 1.00 77.38 114 PRO A O 1
ATOM 957 N N . GLU A 1 115 ? -16.103 -12.951 5.658 1.00 78.31 115 GLU A N 1
ATOM 958 C CA . GLU A 1 115 ? -16.738 -13.036 4.339 1.00 78.31 115 GLU A CA 1
ATOM 959 C C . GLU A 1 115 ? -15.770 -12.586 3.242 1.00 78.31 115 GLU A C 1
ATOM 961 O O . GLU A 1 115 ? -15.642 -13.250 2.213 1.00 78.31 115 GLU A O 1
ATOM 966 N N . ALA A 1 116 ? -15.028 -11.495 3.475 1.00 77.38 116 ALA A N 1
ATOM 967 C CA . ALA A 1 116 ? -14.007 -11.021 2.545 1.00 77.38 116 ALA A CA 1
ATOM 968 C C . ALA A 1 116 ? -12.864 -12.038 2.396 1.00 77.38 116 ALA A C 1
ATOM 970 O O . ALA A 1 116 ? -12.370 -12.254 1.287 1.00 77.38 116 ALA A O 1
ATOM 971 N N . GLN A 1 117 ? -12.473 -12.693 3.494 1.00 84.94 117 GLN A N 1
ATOM 972 C CA . GLN A 1 117 ? -11.474 -13.760 3.469 1.00 84.94 117 GLN A CA 1
ATOM 973 C C . GLN A 1 117 ? -11.967 -14.990 2.706 1.00 84.94 117 GLN A C 1
ATOM 975 O O . GLN A 1 117 ? -11.237 -15.527 1.874 1.00 84.94 117 GLN A O 1
ATOM 980 N N . ALA A 1 118 ? -13.195 -15.436 2.973 1.00 84.44 118 ALA A N 1
ATOM 981 C CA . ALA A 1 118 ? -13.797 -16.587 2.312 1.00 84.44 118 ALA A CA 1
ATOM 982 C C . ALA A 1 118 ? -13.920 -16.350 0.803 1.00 84.44 118 ALA A C 1
ATOM 984 O O . ALA A 1 118 ? -13.508 -17.199 0.010 1.00 84.44 118 ALA A O 1
ATOM 985 N N . LEU A 1 119 ? -14.388 -15.161 0.409 1.00 83.19 119 LEU A N 1
ATOM 986 C CA . LEU A 1 119 ? -14.434 -14.742 -0.986 1.00 83.19 119 LEU A CA 1
ATOM 987 C C . LEU A 1 119 ? -13.030 -14.741 -1.604 1.00 83.19 119 LEU A C 1
ATOM 989 O O . LEU A 1 119 ? -12.838 -15.314 -2.670 1.00 83.19 119 LEU A O 1
ATOM 993 N N . PHE A 1 120 ? -12.023 -14.171 -0.935 1.00 85.12 120 PHE A N 1
ATOM 994 C CA . PHE A 1 120 ? -10.648 -14.190 -1.440 1.00 85.12 120 PHE A CA 1
ATOM 995 C C . PHE A 1 120 ? -10.121 -15.614 -1.641 1.00 85.12 120 PHE A C 1
ATOM 997 O O . PHE A 1 120 ? -9.498 -15.892 -2.662 1.00 85.12 120 PHE A O 1
ATOM 1004 N N . ILE A 1 121 ? -10.375 -16.523 -0.696 1.00 87.94 121 ILE A N 1
ATOM 1005 C CA . ILE A 1 121 ? -9.948 -17.925 -0.793 1.00 87.94 121 ILE A CA 1
ATOM 1006 C C . ILE A 1 121 ? -10.635 -18.620 -1.972 1.00 87.94 121 ILE A C 1
ATOM 1008 O O . ILE A 1 121 ? -9.950 -19.297 -2.740 1.00 87.94 121 ILE A O 1
ATOM 1012 N N . ALA A 1 122 ? -11.948 -18.431 -2.139 1.00 86.44 122 ALA A N 1
ATOM 1013 C CA . ALA A 1 122 ? -12.701 -18.983 -3.263 1.00 86.44 122 ALA A CA 1
ATOM 1014 C C . ALA A 1 122 ? -12.144 -18.472 -4.598 1.00 86.44 122 ALA A C 1
ATOM 1016 O O . ALA A 1 122 ? -11.796 -19.261 -5.471 1.00 86.44 122 ALA A O 1
ATOM 1017 N N . LEU A 1 123 ? -11.933 -17.159 -4.711 1.00 82.69 123 LEU A N 1
ATOM 1018 C CA . LEU A 1 123 ? -11.383 -16.561 -5.922 1.00 82.69 123 LEU A CA 1
ATOM 1019 C C . LEU A 1 123 ? -9.932 -16.993 -6.174 1.00 82.69 123 LEU A C 1
ATOM 1021 O O . LEU A 1 123 ? -9.564 -17.278 -7.305 1.00 82.69 123 LEU A O 1
ATOM 1025 N N . ARG A 1 124 ? -9.102 -17.141 -5.139 1.00 83.75 124 ARG A N 1
ATOM 1026 C CA . ARG A 1 124 ? -7.726 -17.641 -5.299 1.00 83.75 124 ARG A CA 1
ATOM 1027 C C . ARG A 1 124 ? -7.683 -19.095 -5.764 1.00 83.75 124 ARG A C 1
ATOM 1029 O O . ARG A 1 124 ? -6.733 -19.486 -6.432 1.00 83.75 124 ARG A O 1
ATOM 1036 N N . ARG A 1 125 ? -8.668 -19.901 -5.364 1.00 83.69 125 ARG A N 1
ATOM 1037 C CA . ARG A 1 125 ? -8.813 -21.287 -5.819 1.00 83.69 125 ARG A CA 1
ATOM 1038 C C . ARG A 1 125 ? -9.252 -21.338 -7.284 1.00 83.69 125 ARG A C 1
ATOM 1040 O O . ARG A 1 125 ? -8.720 -22.149 -8.035 1.00 83.69 125 ARG A O 1
ATOM 1047 N N . ASP A 1 126 ? -10.192 -20.477 -7.663 1.00 79.19 126 ASP A N 1
ATOM 1048 C CA . ASP A 1 126 ? -10.901 -20.573 -8.941 1.00 79.19 126 ASP A CA 1
ATOM 1049 C C . ASP A 1 126 ? -10.224 -19.767 -10.071 1.00 79.19 126 ASP A C 1
ATOM 1051 O O . ASP A 1 126 ? -10.370 -20.111 -11.244 1.00 79.19 126 ASP A O 1
ATOM 1055 N N . PHE A 1 127 ? -9.425 -18.741 -9.750 1.00 71.50 127 PHE A N 1
ATOM 1056 C CA . PHE A 1 127 ? -8.779 -17.873 -10.739 1.00 71.50 127 PHE A CA 1
ATOM 1057 C C . PHE A 1 127 ? -7.276 -18.111 -10.856 1.00 71.50 127 PHE A C 1
ATOM 1059 O O . PHE A 1 127 ? -6.531 -18.046 -9.878 1.00 71.50 127 PHE A O 1
ATOM 1066 N N . LYS A 1 128 ? -6.817 -18.297 -12.102 1.00 58.62 128 LYS A N 1
ATOM 1067 C CA . LYS A 1 128 ? -5.390 -18.321 -12.433 1.00 58.62 128 LYS A CA 1
ATOM 1068 C C . LYS A 1 128 ? -4.800 -16.977 -12.848 1.00 58.62 128 LYS A C 1
ATOM 1070 O O . LYS A 1 128 ? -3.587 -16.921 -12.755 1.00 58.62 128 LYS A O 1
ATOM 1075 N N . ASN A 1 129 ? -5.559 -15.943 -13.254 1.00 54.25 129 ASN A N 1
ATOM 1076 C CA . ASN A 1 129 ? -4.984 -14.607 -13.539 1.00 54.25 129 ASN A CA 1
ATOM 1077 C C . ASN A 1 129 ? -5.949 -13.407 -13.685 1.00 54.25 129 ASN A C 1
ATOM 1079 O O . ASN A 1 129 ? -5.458 -12.285 -13.639 1.00 54.25 129 ASN A O 1
ATOM 1083 N N . ASP A 1 130 ? -7.271 -13.572 -13.803 1.00 56.69 130 ASP A N 1
ATOM 1084 C CA . ASP A 1 130 ? -8.160 -12.433 -14.102 1.00 56.69 130 ASP A CA 1
ATOM 1085 C C . ASP A 1 130 ? -9.349 -12.334 -13.155 1.00 56.69 130 ASP A C 1
ATOM 1087 O O . ASP A 1 130 ? -10.279 -13.130 -13.246 1.00 56.69 130 ASP A O 1
ATOM 1091 N N . LEU A 1 131 ? -9.348 -11.321 -12.281 1.00 58.03 131 LEU A N 1
ATOM 1092 C CA . LEU A 1 131 ? -10.580 -10.823 -11.674 1.00 58.03 131 LEU A CA 1
ATOM 1093 C C . LEU A 1 131 ? -10.431 -9.423 -11.066 1.00 58.03 131 LEU A C 1
ATOM 1095 O O . LEU A 1 131 ? -9.419 -9.090 -10.445 1.00 58.03 131 LEU A O 1
ATOM 1099 N N . PHE A 1 132 ? -11.510 -8.648 -11.161 1.00 50.25 132 PHE A N 1
ATOM 1100 C CA . PHE A 1 132 ? -11.757 -7.454 -10.362 1.00 50.25 132 PHE A CA 1
ATOM 1101 C C . PHE A 1 132 ? -12.678 -7.824 -9.200 1.00 50.25 132 PHE A C 1
ATOM 1103 O O . PHE A 1 132 ? -13.882 -7.992 -9.379 1.00 50.25 132 PHE A O 1
ATOM 1110 N N . ALA A 1 133 ? -12.125 -7.958 -8.000 1.00 53.09 133 ALA A N 1
ATOM 1111 C CA . ALA A 1 133 ? -12.916 -8.072 -6.784 1.00 53.09 133 ALA A CA 1
ATOM 1112 C C . ALA A 1 133 ? -12.357 -7.101 -5.745 1.00 53.09 133 ALA A C 1
ATOM 1114 O O . ALA A 1 133 ? -11.149 -7.019 -5.527 1.00 53.09 133 ALA A O 1
ATOM 1115 N N . LYS A 1 134 ? -13.251 -6.319 -5.137 1.00 50.72 134 LYS A N 1
ATOM 1116 C CA . LYS A 1 134 ? -12.892 -5.298 -4.156 1.00 50.72 134 LYS A CA 1
ATOM 1117 C C . LYS A 1 134 ? -12.827 -5.946 -2.780 1.00 50.72 134 LYS A C 1
ATOM 1119 O O . LYS A 1 134 ? -13.858 -6.293 -2.213 1.00 50.72 134 LYS A O 1
ATOM 1124 N N . PHE A 1 135 ? -11.625 -6.078 -2.237 1.00 62.53 135 PHE A N 1
ATOM 1125 C CA . PHE A 1 135 ? -11.414 -6.577 -0.878 1.00 62.53 135 PHE A CA 1
ATOM 1126 C C . PHE A 1 135 ? -11.016 -5.444 0.055 1.00 62.53 135 PHE A C 1
ATOM 1128 O O . PHE A 1 135 ? -10.602 -4.370 -0.381 1.00 62.53 135 PHE A O 1
ATOM 1135 N N . GLN A 1 136 ? -11.134 -5.687 1.355 1.00 58.69 136 GLN A N 1
ATOM 1136 C CA . GLN A 1 136 ? -10.548 -4.826 2.371 1.00 58.69 136 GLN A CA 1
ATOM 1137 C C . GLN A 1 136 ? -9.667 -5.687 3.268 1.00 58.69 136 GLN A C 1
ATOM 1139 O O . GLN A 1 136 ? -10.147 -6.606 3.935 1.00 58.69 136 GLN A O 1
ATOM 1144 N N . LEU A 1 137 ? -8.369 -5.399 3.244 1.00 63.44 137 LEU A N 1
ATOM 1145 C CA . LEU A 1 137 ? -7.395 -6.015 4.133 1.00 63.44 137 LEU A CA 1
ATOM 1146 C C . LEU A 1 137 ? -6.997 -5.006 5.202 1.00 63.44 137 LEU A C 1
ATOM 1148 O O . LEU A 1 137 ? -6.847 -3.820 4.907 1.00 63.44 137 LEU A O 1
ATOM 1152 N N . ILE A 1 138 ? -6.800 -5.482 6.427 1.00 56.41 138 ILE A N 1
ATOM 1153 C CA . ILE A 1 138 ? -6.251 -4.709 7.530 1.00 56.41 138 ILE A CA 1
ATOM 1154 C C . ILE A 1 138 ? -4.883 -5.247 7.938 1.00 56.41 138 ILE A C 1
ATOM 1156 O O . ILE A 1 138 ? -4.688 -6.439 8.186 1.00 56.41 138 ILE A O 1
ATOM 1160 N N . PHE A 1 139 ? -3.923 -4.331 8.056 1.00 61.19 139 PHE A N 1
ATOM 1161 C CA . PHE A 1 139 ? -2.712 -4.578 8.820 1.00 61.19 139 PHE A CA 1
ATOM 1162 C C . PHE A 1 139 ? -3.054 -4.445 10.288 1.00 61.19 139 PHE A C 1
ATOM 1164 O O . PHE A 1 139 ? -3.255 -3.332 10.778 1.00 61.19 139 PHE A O 1
ATOM 1171 N N . ILE A 1 140 ? -3.121 -5.571 10.982 1.00 53.34 140 ILE A N 1
ATOM 1172 C CA . ILE A 1 140 ? -3.127 -5.560 12.435 1.00 53.34 140 ILE A CA 1
ATOM 1173 C C . ILE A 1 140 ? -1.655 -5.564 12.842 1.00 53.34 140 ILE A C 1
ATOM 1175 O O . ILE A 1 140 ? -0.990 -6.582 12.625 1.00 53.34 140 ILE A O 1
ATOM 1179 N N . PRO A 1 141 ? -1.108 -4.476 13.416 1.00 41.41 141 PRO A N 1
ATOM 1180 C CA . PRO A 1 141 ? 0.109 -4.622 14.184 1.00 41.41 141 PRO A CA 1
ATOM 1181 C C . PRO A 1 141 ? -0.242 -5.585 15.318 1.00 41.41 141 PRO A C 1
ATOM 1183 O O . PRO A 1 141 ? -0.999 -5.238 16.227 1.00 41.41 141 PRO A O 1
ATOM 1186 N N . VAL A 1 142 ? 0.260 -6.822 15.247 1.00 33.34 142 VAL A N 1
ATOM 1187 C CA . VAL A 1 142 ? 0.309 -7.694 16.422 1.00 33.34 142 VAL A CA 1
ATOM 1188 C C . VAL A 1 142 ? 0.996 -6.840 17.468 1.00 33.34 142 VAL A C 1
ATOM 1190 O O . VAL A 1 142 ? 2.145 -6.455 17.255 1.00 33.34 142 VAL A O 1
ATOM 1193 N N . LYS A 1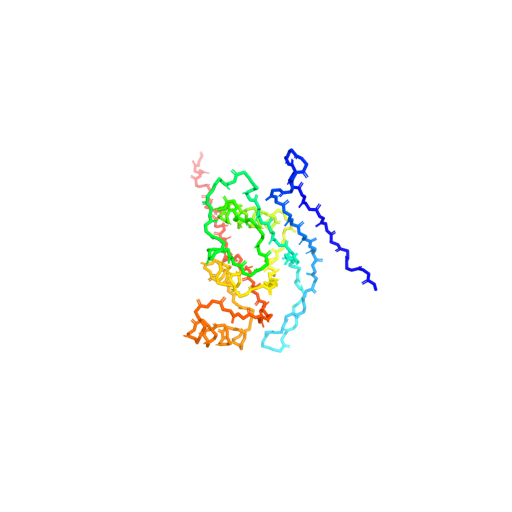 143 ? 0.255 -6.413 18.500 1.00 33.34 143 LYS A N 1
ATOM 1194 C CA . LYS A 1 143 ? 0.756 -5.491 19.518 1.00 33.34 143 LYS A CA 1
ATOM 1195 C C . LYS A 1 143 ? 2.126 -6.002 19.941 1.00 33.34 143 LYS A C 1
ATOM 1197 O O . LYS A 1 143 ? 2.211 -7.013 20.635 1.00 33.34 143 LYS A O 1
ATOM 1202 N N . PHE A 1 144 ? 3.193 -5.314 19.536 1.00 28.80 144 PHE A N 1
ATOM 1203 C CA . PHE A 1 144 ? 4.461 -5.459 20.216 1.00 28.80 144 PHE A CA 1
ATOM 1204 C C . PHE A 1 144 ? 4.168 -4.990 21.632 1.00 28.80 144 PHE A C 1
ATOM 1206 O O . PHE A 1 144 ? 4.074 -3.796 21.915 1.00 28.80 144 PHE A O 1
ATOM 1213 N N . LYS A 1 145 ? 3.947 -5.949 22.530 1.00 26.34 145 LYS A N 1
ATOM 1214 C CA . LYS A 1 145 ? 4.107 -5.720 23.951 1.00 26.34 145 LYS A CA 1
ATOM 1215 C C . LYS A 1 145 ? 5.597 -5.439 24.097 1.00 26.34 145 LYS A C 1
ATOM 1217 O O . LYS A 1 145 ? 6.387 -6.362 24.260 1.00 26.34 145 LYS A O 1
ATOM 1222 N N . ILE A 1 146 ? 5.997 -4.171 23.975 1.00 29.12 146 ILE A N 1
ATOM 1223 C CA . ILE A 1 146 ? 7.255 -3.725 24.560 1.00 29.12 146 ILE A CA 1
ATOM 1224 C C . ILE A 1 146 ? 7.026 -3.884 26.058 1.00 29.12 146 ILE A C 1
ATOM 1226 O O . ILE A 1 146 ? 6.540 -2.989 26.745 1.00 29.12 146 ILE A O 1
ATOM 1230 N N . ILE A 1 147 ? 7.305 -5.085 26.555 1.00 28.62 147 ILE A N 1
ATOM 1231 C CA . ILE A 1 147 ? 7.650 -5.266 27.948 1.00 28.62 147 ILE A CA 1
ATOM 1232 C C . ILE A 1 147 ? 8.942 -4.464 28.055 1.00 28.62 147 ILE A C 1
ATOM 1234 O O . ILE A 1 147 ? 9.985 -4.907 27.582 1.00 28.62 147 ILE A O 1
ATOM 1238 N N . LYS A 1 148 ? 8.873 -3.237 28.589 1.00 29.59 148 LYS A N 1
ATOM 1239 C CA . LYS A 1 148 ? 10.068 -2.654 29.189 1.00 29.59 148 LYS A CA 1
ATOM 1240 C C . LYS A 1 148 ? 10.491 -3.683 30.224 1.00 29.59 148 LYS A C 1
ATOM 1242 O O . LYS A 1 148 ? 9.823 -3.824 31.247 1.00 29.59 148 LYS A O 1
ATOM 1247 N N . THR A 1 149 ? 11.537 -4.447 29.939 1.00 31.92 149 THR A N 1
ATOM 1248 C CA . THR A 1 149 ? 12.268 -5.134 30.990 1.00 31.92 149 THR A CA 1
ATOM 1249 C C . THR A 1 149 ? 12.600 -4.043 32.007 1.00 31.92 149 THR A C 1
ATOM 1251 O O . THR A 1 149 ? 13.147 -3.007 31.605 1.00 31.92 149 THR A O 1
ATOM 1254 N N . PRO A 1 150 ? 12.222 -4.182 33.289 1.00 32.53 150 PRO A N 1
ATOM 1255 C CA . PRO A 1 150 ? 12.788 -3.312 34.298 1.00 32.53 150 PRO A CA 1
ATOM 1256 C C . PRO A 1 150 ? 14.294 -3.497 34.172 1.00 32.53 150 PRO A C 1
ATOM 1258 O O . PRO A 1 150 ? 14.786 -4.628 34.207 1.00 32.53 150 PRO A O 1
ATOM 1261 N N . ARG A 1 151 ? 15.019 -2.406 33.933 1.00 34.16 151 ARG A N 1
ATOM 1262 C CA . ARG A 1 151 ? 16.468 -2.425 34.065 1.00 34.16 151 ARG A CA 1
ATOM 1263 C C . ARG A 1 151 ? 16.715 -2.740 35.538 1.00 34.16 151 ARG A C 1
ATOM 1265 O O . ARG A 1 151 ? 16.498 -1.895 36.399 1.00 34.16 151 ARG A O 1
ATOM 1272 N N . MET A 1 152 ? 17.024 -3.999 35.818 1.00 45.28 152 MET A N 1
ATOM 1273 C CA . MET A 1 152 ? 17.556 -4.429 37.100 1.00 45.28 152 MET A CA 1
ATOM 1274 C C . MET A 1 152 ? 18.984 -3.889 37.171 1.00 45.28 152 MET A C 1
ATOM 1276 O O . MET A 1 152 ? 19.922 -4.542 36.739 1.00 45.28 152 MET A O 1
ATOM 1280 N N . GLU A 1 153 ? 19.109 -2.671 37.674 1.00 37.09 153 GLU A N 1
ATOM 1281 C CA . GLU A 1 153 ? 20.293 -2.129 38.340 1.00 37.09 153 GLU A CA 1
ATOM 1282 C C . GLU A 1 153 ? 19.703 -1.524 39.625 1.00 37.09 153 GLU A C 1
ATOM 1284 O O . GLU A 1 153 ? 18.959 -0.555 39.568 1.00 37.09 153 GLU A O 1
ATOM 1289 N N . GLY A 1 154 ? 19.787 -2.126 40.808 1.00 45.19 154 GLY A N 1
ATOM 1290 C CA . GLY A 1 154 ? 20.801 -3.055 41.282 1.00 45.19 154 GLY A CA 1
ATOM 1291 C C . GLY A 1 154 ? 21.947 -2.295 41.941 1.00 45.19 154 GLY A C 1
ATOM 1292 O O . GLY A 1 154 ? 23.061 -2.415 41.460 1.00 45.19 154 GLY A O 1
ATOM 1293 N N . ARG A 1 155 ? 21.622 -1.619 43.056 1.00 38.53 155 ARG A N 1
ATOM 1294 C CA . ARG A 1 155 ? 22.500 -1.037 44.094 1.00 38.53 155 ARG A CA 1
ATOM 1295 C C . ARG A 1 155 ? 23.329 0.191 43.731 1.00 38.53 155 ARG A C 1
ATOM 1297 O O . ARG A 1 155 ? 24.091 0.152 42.750 1.00 38.53 155 ARG A O 1
#

Organism: NCBI:txid1218598